Protein AF-A0AAD5FDJ0-F1 (afdb_monomer_lite)

Organism: Silurus asotus (NCBI:txid30991)

Structure (mmCIF, N/CA/C/O backbone):
data_AF-A0AAD5FDJ0-F1
#
_entry.id   AF-A0AAD5FDJ0-F1
#
loop_
_atom_site.group_PDB
_atom_site.id
_atom_site.type_symbol
_atom_site.label_atom_id
_atom_site.label_alt_id
_atom_site.label_comp_id
_atom_site.label_asym_id
_atom_site.label_entity_id
_atom_site.label_seq_id
_atom_site.pdbx_PDB_ins_code
_atom_site.Cartn_x
_atom_site.Cartn_y
_atom_site.Cartn_z
_atom_site.occupancy
_atom_site.B_iso_or_equiv
_atom_site.auth_seq_id
_atom_site.auth_comp_id
_atom_site.auth_asym_id
_atom_site.auth_atom_id
_atom_site.pdbx_PDB_model_num
ATOM 1 N N . MET A 1 1 ? 7.115 -6.009 -1.756 1.00 89.88 1 MET A N 1
ATOM 2 C CA . MET A 1 1 ? 7.100 -5.006 -0.665 1.00 89.88 1 MET A CA 1
ATOM 3 C C . MET A 1 1 ? 5.975 -5.352 0.289 1.00 89.88 1 MET A C 1
ATOM 5 O O . MET A 1 1 ? 4.964 -5.872 -0.187 1.00 89.88 1 MET A O 1
ATOM 9 N N . LYS A 1 2 ? 6.146 -5.102 1.590 1.00 92.88 2 LYS A N 1
ATOM 10 C CA . LYS A 1 2 ? 5.147 -5.423 2.614 1.00 92.88 2 LYS A CA 1
ATOM 11 C C . LYS A 1 2 ? 4.700 -4.154 3.342 1.00 92.88 2 LYS A C 1
ATOM 13 O O . LYS A 1 2 ? 5.492 -3.266 3.633 1.00 92.88 2 LYS A O 1
ATOM 18 N N . CYS A 1 3 ? 3.407 -4.075 3.622 1.00 93.94 3 CYS A N 1
ATOM 19 C CA . CYS A 1 3 ? 2.821 -3.048 4.465 1.00 93.94 3 CYS A CA 1
ATOM 20 C C . CYS A 1 3 ? 1.988 -3.721 5.549 1.00 93.94 3 CYS A C 1
ATOM 22 O O . CYS A 1 3 ? 1.105 -4.509 5.231 1.00 93.94 3 CYS A O 1
ATOM 24 N N . THR A 1 4 ? 2.281 -3.424 6.806 1.00 94.50 4 THR A N 1
ATOM 25 C CA . THR A 1 4 ? 1.608 -3.983 7.978 1.00 94.50 4 THR A CA 1
ATOM 26 C C . THR A 1 4 ? 0.690 -2.931 8.568 1.00 94.50 4 THR A C 1
ATOM 28 O O . THR A 1 4 ? 1.151 -1.845 8.915 1.00 94.50 4 THR A O 1
ATOM 31 N N . ALA A 1 5 ? -0.589 -3.250 8.710 1.00 94.25 5 ALA A N 1
ATOM 32 C CA . ALA A 1 5 ? -1.560 -2.427 9.407 1.00 94.25 5 ALA A CA 1
ATOM 33 C C . ALA A 1 5 ? -2.041 -3.151 10.661 1.00 94.25 5 ALA A C 1
ATOM 35 O O . ALA A 1 5 ? -2.556 -4.258 10.559 1.00 94.25 5 ALA A O 1
ATOM 36 N N . GLU A 1 6 ? -1.922 -2.521 11.820 1.00 93.38 6 GLU A N 1
ATOM 37 C CA . GLU A 1 6 ? -2.511 -3.004 13.069 1.00 93.38 6 GLU A CA 1
ATOM 38 C C . GLU A 1 6 ? -3.694 -2.115 13.426 1.00 93.38 6 GLU A C 1
ATOM 40 O O . GLU A 1 6 ? -3.589 -0.892 13.356 1.00 93.38 6 GLU A O 1
ATOM 45 N N . TYR A 1 7 ? -4.834 -2.699 13.774 1.00 91.50 7 TYR A N 1
ATOM 46 C CA . TYR A 1 7 ? -6.032 -1.936 14.097 1.00 91.50 7 TYR A CA 1
ATOM 47 C C . TYR A 1 7 ? -6.896 -2.621 15.143 1.00 91.50 7 TYR A C 1
ATOM 49 O O . TYR A 1 7 ? -6.922 -3.846 15.245 1.00 91.50 7 TYR A O 1
ATOM 57 N N . GLU A 1 8 ? -7.653 -1.830 15.894 1.00 91.62 8 GLU A N 1
ATOM 58 C CA . GLU A 1 8 ? -8.635 -2.364 16.829 1.00 91.62 8 GLU A CA 1
ATOM 59 C C . GLU A 1 8 ? -9.963 -2.629 16.109 1.00 91.62 8 GLU A C 1
ATOM 61 O O .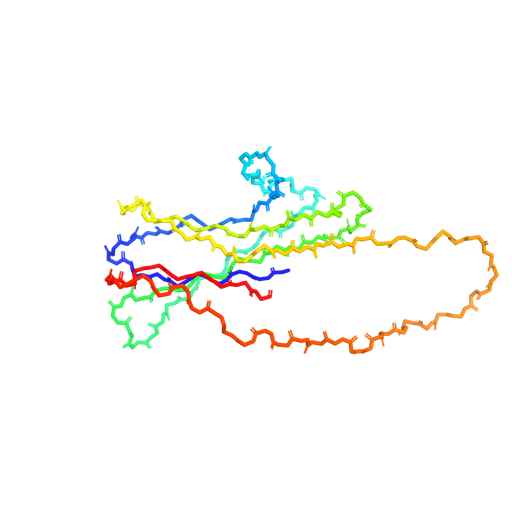 GLU A 1 8 ? -10.586 -1.720 15.547 1.00 91.62 8 GLU A O 1
ATOM 66 N N . GLU A 1 9 ? -10.430 -3.880 16.134 1.00 90.12 9 GLU A N 1
ATOM 67 C CA . GLU A 1 9 ? -11.658 -4.293 15.448 1.00 90.12 9 GLU A CA 1
ATOM 68 C C . GLU A 1 9 ? -12.887 -3.523 15.950 1.00 90.12 9 GLU A C 1
ATOM 70 O O . GLU A 1 9 ? -13.760 -3.178 15.159 1.00 90.12 9 GLU A O 1
ATOM 75 N N . GLN A 1 10 ? -12.952 -3.185 17.239 1.00 88.88 10 GLN A N 1
ATOM 76 C CA . GLN A 1 10 ? -14.093 -2.454 17.798 1.00 88.88 10 GLN A CA 1
ATOM 77 C C . GLN A 1 10 ? -14.225 -1.043 17.205 1.00 88.88 10 GLN A C 1
ATOM 79 O O . GLN A 1 10 ? -15.329 -0.601 16.882 1.00 88.88 10 GLN A O 1
ATOM 84 N N . HIS A 1 11 ? -13.097 -0.356 17.008 1.00 86.88 11 HIS A N 1
ATOM 85 C CA . HIS A 1 11 ? -13.068 1.019 16.512 1.00 86.88 11 HIS A CA 1
ATOM 86 C C . HIS A 1 11 ? -13.136 1.109 14.991 1.00 86.88 11 HIS A C 1
ATOM 88 O O . HIS A 1 11 ? -13.744 2.036 14.453 1.00 86.88 11 HIS A O 1
ATOM 94 N N . CYS A 1 12 ? -12.523 0.160 14.285 1.00 89.94 12 CYS A N 1
ATOM 95 C CA . CYS A 1 12 ? -12.433 0.210 12.830 1.00 89.94 12 CYS A CA 1
ATOM 96 C C . CYS A 1 12 ? -13.431 -0.713 12.122 1.00 89.94 12 CYS A C 1
ATOM 98 O O . CYS A 1 12 ? -13.813 -0.412 10.990 1.00 89.94 12 CYS A O 1
ATOM 100 N N . GLY A 1 13 ? -13.888 -1.786 12.776 1.00 90.75 13 GLY A N 1
ATOM 101 C CA . GLY A 1 13 ? -14.641 -2.891 12.178 1.00 90.75 13 GLY A CA 1
ATOM 102 C C . GLY A 1 13 ? -13.739 -3.724 11.274 1.00 90.75 13 GLY A C 1
ATOM 103 O O . GLY A 1 13 ? -13.284 -4.810 11.622 1.00 90.75 13 GLY A O 1
ATOM 104 N N . ASN A 1 14 ? -13.420 -3.157 10.118 1.00 92.38 14 ASN A N 1
ATOM 105 C CA . ASN A 1 14 ? -12.390 -3.632 9.208 1.00 92.38 14 ASN A CA 1
ATOM 106 C C . ASN A 1 14 ? -11.669 -2.417 8.606 1.00 92.38 14 ASN A C 1
ATOM 108 O O . ASN A 1 14 ? -12.108 -1.271 8.755 1.00 92.38 14 ASN A O 1
ATOM 112 N N . ILE A 1 15 ? -10.568 -2.656 7.912 1.00 94.50 15 ILE A N 1
ATOM 113 C CA . ILE A 1 15 ? -9.810 -1.618 7.226 1.00 94.50 15 ILE A CA 1
ATOM 114 C C . ILE A 1 15 ? -9.778 -1.874 5.719 1.00 94.50 15 ILE A C 1
ATOM 116 O O . ILE A 1 15 ? -9.904 -3.002 5.249 1.00 94.50 15 ILE A O 1
ATOM 120 N N . SER A 1 16 ? -9.621 -0.801 4.951 1.00 93.75 16 SER A N 1
ATOM 121 C CA . SER A 1 16 ? -9.205 -0.856 3.551 1.00 93.75 16 SER A CA 1
ATOM 122 C C . SER A 1 16 ? -7.715 -0.555 3.492 1.00 93.75 16 SER A C 1
ATOM 124 O O . SER A 1 16 ? -7.322 0.567 3.811 1.00 93.75 16 SER A O 1
ATOM 126 N N . LEU A 1 17 ? -6.906 -1.549 3.125 1.00 94.12 17 LEU A N 1
ATOM 127 C CA . LEU A 1 17 ? -5.450 -1.470 3.036 1.00 94.12 17 LEU A CA 1
ATOM 128 C C . LEU A 1 17 ? -5.018 -1.607 1.573 1.00 94.12 17 LEU A C 1
ATOM 130 O O . LEU A 1 17 ? -5.337 -2.603 0.925 1.00 94.12 17 LEU A O 1
ATOM 134 N N . PHE A 1 18 ? -4.308 -0.616 1.037 1.00 92.88 18 PHE A N 1
ATOM 135 C CA . PHE A 1 18 ? -3.918 -0.607 -0.373 1.00 92.88 18 PHE A CA 1
ATOM 136 C C . PHE A 1 18 ? -2.604 0.133 -0.626 1.00 92.88 18 PHE A C 1
ATOM 138 O O . PHE A 1 18 ? -2.188 1.007 0.137 1.00 92.88 18 PHE A O 1
ATOM 145 N N . TRP A 1 19 ? -1.970 -0.209 -1.745 1.00 94.00 19 TRP A N 1
ATOM 146 C CA . TRP A 1 19 ? -0.794 0.477 -2.266 1.00 94.00 19 TRP A CA 1
ATOM 147 C C . TRP A 1 19 ? -1.185 1.450 -3.371 1.00 94.00 19 TRP A C 1
ATOM 149 O O . TRP A 1 19 ? -2.096 1.183 -4.156 1.00 94.00 19 TRP A O 1
ATOM 159 N N . CYS A 1 20 ? -0.464 2.559 -3.465 1.00 93.12 20 CYS A N 1
ATOM 160 C CA . CYS A 1 20 ? -0.642 3.536 -4.522 1.00 93.12 20 CYS A CA 1
ATOM 161 C C . CYS A 1 20 ? 0.680 4.103 -5.031 1.00 93.12 20 CYS A C 1
ATOM 163 O O . CYS A 1 20 ? 1.676 4.149 -4.305 1.00 93.12 20 CYS A O 1
ATOM 165 N N . LEU A 1 21 ? 0.650 4.574 -6.278 1.00 92.25 21 LEU A N 1
ATOM 166 C CA . LEU A 1 21 ? 1.638 5.505 -6.809 1.00 92.25 21 LEU A CA 1
ATOM 167 C C . LEU A 1 21 ? 1.355 6.889 -6.229 1.00 92.25 21 LEU A C 1
ATOM 169 O O . LEU A 1 21 ? 0.231 7.398 -6.295 1.00 92.25 21 LEU A O 1
ATOM 173 N N . SER A 1 22 ? 2.380 7.473 -5.626 1.00 87.81 22 SER A N 1
ATOM 174 C CA . SER A 1 22 ? 2.346 8.828 -5.106 1.00 87.81 22 SER A CA 1
ATOM 175 C C . SER A 1 22 ? 3.068 9.738 -6.086 1.00 87.81 22 SER A C 1
ATOM 177 O O . SER A 1 22 ? 4.263 9.585 -6.321 1.00 87.81 22 SER A O 1
ATOM 179 N N . GLU A 1 23 ? 2.351 10.707 -6.635 1.00 81.44 23 GLU A N 1
ATOM 180 C CA . GLU A 1 23 ? 2.950 11.783 -7.422 1.00 81.44 23 GLU A CA 1
ATOM 181 C C . GLU A 1 23 ? 3.228 12.992 -6.521 1.00 81.44 23 GLU A C 1
ATOM 183 O O . GLU A 1 23 ? 2.596 13.153 -5.475 1.00 81.44 23 GLU A O 1
ATOM 188 N N . THR A 1 24 ? 4.190 13.837 -6.908 1.00 66.88 24 THR A N 1
ATOM 189 C CA . THR A 1 24 ? 4.570 15.043 -6.148 1.00 66.88 24 THR A CA 1
ATOM 190 C C . THR A 1 24 ? 3.388 16.000 -5.972 1.00 66.88 24 THR A C 1
ATOM 192 O O . THR A 1 24 ? 3.254 16.631 -4.927 1.00 66.88 24 THR A O 1
ATOM 195 N N . GLU A 1 25 ? 2.505 16.070 -6.971 1.00 60.69 25 GLU A N 1
ATOM 196 C CA . GLU A 1 25 ? 1.295 16.889 -6.963 1.00 60.69 25 GLU A CA 1
ATOM 197 C C . GLU A 1 25 ? 0.132 16.082 -7.550 1.00 60.69 25 GLU A C 1
ATOM 199 O O . GLU A 1 25 ? -0.147 16.134 -8.743 1.00 60.69 25 GLU A O 1
ATOM 204 N N . GLY A 1 26 ? -0.546 15.286 -6.722 1.00 69.56 26 GLY A N 1
ATOM 205 C CA . GLY A 1 26 ? -1.702 14.525 -7.185 1.00 69.56 26 GLY A CA 1
ATOM 206 C C . GLY A 1 26 ? -2.315 13.604 -6.130 1.00 69.56 26 GLY A C 1
ATOM 207 O O . GLY A 1 26 ? -1.680 13.284 -5.121 1.00 69.56 26 GLY A O 1
ATOM 208 N N . PRO A 1 27 ? -3.571 13.167 -6.333 1.00 79.44 27 PRO A N 1
ATOM 209 C CA . PRO A 1 27 ? -4.169 12.138 -5.498 1.00 79.44 27 PRO A CA 1
ATOM 210 C C . PRO A 1 27 ? -3.435 10.813 -5.718 1.00 79.44 27 PRO A C 1
ATOM 212 O O . PRO A 1 27 ? -3.172 10.426 -6.855 1.00 79.44 27 PRO A O 1
ATOM 215 N N . CYS A 1 28 ? -3.134 10.107 -4.626 1.00 84.75 28 CYS A N 1
ATOM 216 C CA . CYS A 1 28 ? -2.424 8.833 -4.714 1.00 84.75 28 CYS A CA 1
ATOM 217 C C . CYS A 1 28 ? -3.282 7.810 -5.474 1.00 84.75 28 CYS A C 1
ATOM 219 O O . CYS A 1 28 ? -4.436 7.565 -5.115 1.00 84.75 28 CYS A O 1
ATOM 221 N N . GLN A 1 29 ? -2.720 7.271 -6.556 1.00 90.31 29 GLN A N 1
ATOM 222 C CA . GLN A 1 29 ? -3.422 6.418 -7.510 1.00 90.31 29 GLN A CA 1
ATOM 223 C C . GLN A 1 29 ? -3.298 4.957 -7.075 1.00 90.31 29 GLN A C 1
ATOM 225 O O . GLN A 1 29 ? -2.174 4.443 -7.056 1.00 90.31 29 GLN A O 1
ATOM 230 N N . PRO A 1 30 ? -4.400 4.278 -6.702 1.00 92.19 30 PRO A N 1
ATOM 231 C CA . PRO A 1 30 ? -4.346 2.881 -6.297 1.00 92.19 30 PRO A CA 1
ATOM 232 C C . PRO A 1 30 ? -3.725 2.020 -7.391 1.00 92.19 30 PRO A C 1
ATOM 234 O O . PRO A 1 30 ? -4.072 2.138 -8.566 1.00 92.19 30 PRO A O 1
ATOM 237 N N . LEU A 1 31 ? -2.829 1.126 -6.997 1.00 92.00 31 LEU A N 1
ATOM 238 C CA . LEU A 1 31 ? -2.276 0.145 -7.913 1.00 92.00 31 LEU A CA 1
ATOM 239 C C . LEU A 1 31 ? -3.317 -0.953 -8.125 1.00 92.00 31 LEU A C 1
ATOM 241 O O . LEU A 1 31 ? -3.659 -1.675 -7.195 1.00 92.00 31 LEU A O 1
ATOM 245 N N . ASN A 1 32 ? -3.857 -1.041 -9.336 1.00 89.88 32 ASN A N 1
ATOM 246 C CA . ASN A 1 32 ? -4.990 -1.913 -9.648 1.00 89.88 32 ASN A CA 1
ATOM 247 C C . ASN A 1 32 ? -4.829 -2.691 -10.962 1.00 89.88 32 ASN A C 1
ATOM 249 O O . ASN A 1 32 ? -5.766 -3.367 -11.371 1.00 89.88 32 ASN A O 1
ATOM 253 N N . ASP A 1 33 ? -3.667 -2.598 -11.611 1.00 91.44 33 ASP A N 1
ATOM 254 C CA . ASP A 1 33 ? -3.359 -3.330 -12.839 1.00 91.44 33 ASP A CA 1
ATOM 255 C C . ASP A 1 33 ? -2.926 -4.773 -12.497 1.00 91.44 33 ASP A C 1
ATOM 257 O O . ASP A 1 33 ? -1.819 -4.963 -11.977 1.00 91.44 33 ASP A O 1
ATOM 261 N N . PRO A 1 34 ? -3.771 -5.791 -12.759 1.00 90.81 34 PRO A N 1
ATOM 262 C CA . PRO A 1 34 ? -3.479 -7.177 -12.400 1.00 90.81 34 PRO A CA 1
ATOM 263 C C . PRO A 1 34 ? -2.407 -7.818 -13.294 1.00 90.81 34 PRO A C 1
ATOM 265 O O . PRO A 1 34 ? -1.798 -8.806 -12.889 1.00 90.81 34 PRO A O 1
ATOM 268 N N . ASP A 1 35 ? -2.147 -7.265 -14.483 1.00 91.06 35 ASP A N 1
ATOM 269 C CA . ASP A 1 35 ? -1.105 -7.763 -15.387 1.00 91.06 35 ASP A CA 1
ATOM 270 C C . ASP A 1 35 ? 0.287 -7.273 -14.957 1.00 91.06 35 ASP A C 1
ATOM 272 O O . ASP A 1 35 ? 1.315 -7.854 -15.326 1.00 91.06 35 ASP A O 1
ATOM 276 N N . ARG A 1 36 ? 0.335 -6.194 -14.163 1.00 90.06 36 ARG A N 1
ATOM 277 C CA . ARG A 1 36 ? 1.574 -5.608 -13.633 1.00 90.06 36 ARG A CA 1
ATOM 278 C C . ARG A 1 36 ? 1.847 -5.955 -12.180 1.00 90.06 36 ARG A C 1
ATOM 280 O O . ARG A 1 36 ? 3.015 -6.087 -11.813 1.00 90.06 36 ARG A O 1
ATOM 287 N N . TYR A 1 37 ? 0.810 -6.085 -11.360 1.00 91.31 37 TYR A N 1
ATOM 288 C CA . TYR A 1 37 ? 0.947 -6.208 -9.914 1.00 91.31 37 TYR A CA 1
ATOM 289 C C . TYR A 1 37 ? 0.150 -7.391 -9.377 1.00 91.31 37 TYR A C 1
ATOM 291 O O . TYR A 1 37 ? -1.006 -7.604 -9.729 1.00 91.31 37 TYR A O 1
ATOM 299 N N . SER A 1 38 ? 0.755 -8.121 -8.445 1.00 93.06 38 SER A N 1
ATOM 300 C CA . SER A 1 38 ? 0.058 -9.127 -7.649 1.00 93.06 38 SER A CA 1
ATOM 301 C C . SER A 1 38 ? -0.119 -8.611 -6.229 1.00 93.06 38 SER A C 1
ATOM 303 O O . SER A 1 38 ? 0.871 -8.335 -5.543 1.00 93.06 38 SER A O 1
ATOM 305 N N . PHE A 1 39 ? -1.372 -8.540 -5.783 1.00 93.19 39 PHE A N 1
ATOM 306 C CA . PHE A 1 39 ? -1.744 -8.162 -4.422 1.00 93.19 39 PHE A CA 1
ATOM 307 C C . PHE A 1 39 ? -2.102 -9.384 -3.602 1.00 93.19 39 PHE A C 1
ATOM 309 O O . PHE A 1 39 ? -2.821 -10.271 -4.061 1.00 93.19 39 PHE A O 1
ATOM 316 N N . ARG A 1 40 ? -1.635 -9.402 -2.361 1.00 94.38 40 ARG A N 1
ATOM 317 C CA . ARG A 1 40 ? -2.050 -10.382 -1.368 1.00 94.38 40 ARG A CA 1
ATOM 318 C C . ARG A 1 40 ? -2.186 -9.684 -0.029 1.00 94.38 40 ARG A C 1
ATOM 320 O O . ARG A 1 40 ? -1.298 -8.929 0.349 1.00 94.38 40 ARG A O 1
ATOM 327 N N . ILE A 1 41 ? -3.281 -9.944 0.668 1.00 95.06 41 ILE A N 1
ATOM 328 C CA . ILE A 1 41 ? -3.494 -9.469 2.032 1.00 95.06 41 ILE A CA 1
ATOM 329 C C . ILE A 1 41 ? -3.633 -10.701 2.911 1.00 95.06 41 ILE A C 1
ATOM 331 O O . ILE A 1 41 ? -4.493 -11.541 2.655 1.00 95.06 41 ILE A O 1
ATOM 335 N N . ASP A 1 42 ? -2.777 -10.797 3.919 1.00 95.19 42 ASP A N 1
ATOM 336 C CA . ASP A 1 42 ? -2.892 -11.798 4.970 1.00 95.19 42 ASP A CA 1
ATOM 337 C C . ASP A 1 42 ? -3.397 -11.111 6.240 1.00 95.19 42 ASP A C 1
ATOM 339 O O . ASP A 1 42 ? -2.946 -10.018 6.571 1.00 95.19 42 ASP A O 1
ATOM 343 N N . GLU A 1 43 ? -4.325 -11.739 6.959 1.00 93.12 43 GLU A N 1
ATOM 344 C CA . GLU A 1 43 ? -4.865 -11.204 8.210 1.00 93.12 43 GLU A CA 1
ATOM 345 C C . GLU A 1 43 ? -4.559 -12.145 9.373 1.00 93.12 43 GLU A C 1
ATOM 347 O O . GLU A 1 43 ? -4.744 -13.362 9.278 1.00 93.12 43 GLU A O 1
ATOM 352 N N . THR A 1 44 ? -4.124 -11.577 10.494 1.00 92.44 44 THR A N 1
ATOM 353 C CA . THR A 1 44 ? -3.874 -12.302 11.736 1.00 92.44 44 THR A CA 1
ATOM 354 C C . THR A 1 44 ? -4.547 -11.600 12.912 1.00 92.44 44 THR A C 1
ATOM 356 O O . THR A 1 44 ? -4.616 -10.375 13.003 1.00 92.44 44 THR A O 1
ATOM 359 N N . LYS A 1 45 ? -5.086 -12.396 13.840 1.00 89.88 45 LYS A N 1
ATOM 360 C CA . LYS A 1 45 ? -5.589 -11.884 15.120 1.00 89.88 45 LYS A CA 1
ATOM 361 C C . LYS A 1 45 ? -4.440 -11.850 16.118 1.00 89.88 45 LYS A C 1
ATOM 363 O O . LYS A 1 45 ? -3.818 -12.888 16.358 1.00 89.88 45 LYS A O 1
ATOM 368 N N . ILE A 1 46 ? -4.186 -10.690 16.720 1.00 85.25 46 ILE A N 1
ATOM 369 C CA . ILE A 1 46 ? -3.147 -10.550 17.741 1.00 85.25 46 ILE A CA 1
ATOM 370 C C . ILE A 1 46 ? -3.703 -11.146 19.038 1.00 85.25 46 ILE A C 1
ATOM 372 O O . ILE A 1 46 ? -4.650 -10.643 19.641 1.00 85.25 46 ILE A O 1
ATOM 376 N N . THR A 1 47 ? -3.172 -12.304 19.431 1.00 74.75 47 THR A N 1
ATOM 377 C CA . THR A 1 47 ? -3.676 -13.036 20.599 1.00 74.75 47 THR A CA 1
ATOM 378 C C . THR A 1 47 ? -3.204 -12.352 21.878 1.00 74.75 47 THR A C 1
ATOM 380 O O . THR A 1 47 ? -2.009 -12.146 22.057 1.00 74.75 47 THR A O 1
ATOM 383 N N . GLY A 1 48 ? -4.137 -12.053 22.784 1.00 70.94 48 GLY A N 1
ATOM 384 C CA . GLY A 1 48 ? -3.841 -11.456 24.090 1.00 70.94 48 GLY A CA 1
ATOM 385 C C . GLY A 1 48 ? -4.063 -9.946 24.177 1.00 70.94 48 GLY A C 1
ATOM 386 O O . G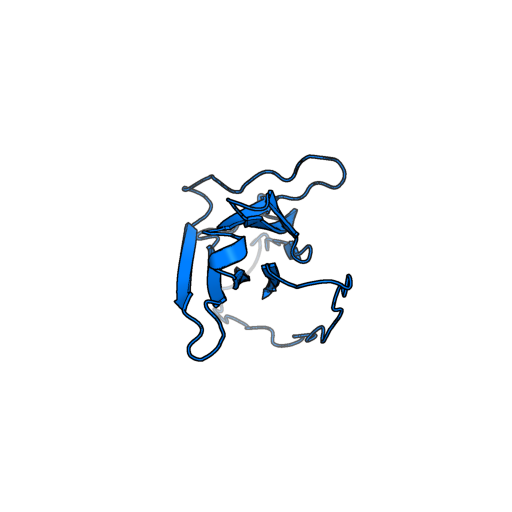LY A 1 48 ? -4.029 -9.424 25.287 1.00 70.94 48 GLY A O 1
ATOM 387 N N . ASP A 1 49 ? -4.358 -9.269 23.062 1.00 64.12 49 ASP A N 1
ATOM 388 C CA . ASP A 1 49 ? -4.523 -7.814 23.027 1.00 64.12 49 ASP A CA 1
ATOM 389 C C . ASP A 1 49 ? -5.910 -7.421 22.494 1.00 64.12 49 ASP A C 1
ATOM 391 O O . ASP A 1 49 ? -6.139 -7.398 21.288 1.00 64.12 49 ASP A O 1
ATOM 395 N N . GLY A 1 50 ? -6.867 -7.211 23.409 1.00 68.12 50 GLY A N 1
ATOM 396 C CA . GLY A 1 50 ? -8.057 -6.344 23.278 1.00 68.12 50 GLY A CA 1
ATOM 397 C C . GLY A 1 50 ? -9.046 -6.481 22.104 1.00 68.12 50 GLY A C 1
ATOM 398 O O . GLY A 1 50 ? -10.079 -5.818 22.127 1.00 68.12 50 GLY A O 1
ATOM 399 N N . GLY A 1 51 ? -8.801 -7.322 21.099 1.00 83.62 51 GLY A N 1
ATOM 400 C CA . GLY A 1 51 ? -9.489 -7.252 19.802 1.00 83.62 51 GLY A CA 1
ATOM 401 C C . GLY A 1 51 ? -8.687 -6.530 18.710 1.00 83.62 51 GLY A C 1
ATOM 402 O O . GLY A 1 51 ? -9.280 -6.061 17.737 1.00 83.62 51 GLY A O 1
ATOM 403 N N . PHE A 1 52 ? -7.360 -6.447 18.845 1.00 89.44 52 PHE A N 1
ATOM 404 C CA . PHE A 1 52 ? -6.480 -5.986 17.777 1.00 89.44 52 PHE A CA 1
ATOM 405 C C . PHE A 1 52 ? -6.302 -7.048 16.685 1.00 89.44 52 PHE A C 1
ATOM 407 O O . PHE A 1 52 ? -6.182 -8.256 16.927 1.00 89.44 52 PHE A O 1
ATOM 414 N N . ARG A 1 53 ? -6.278 -6.570 15.447 1.00 92.56 53 ARG A N 1
ATOM 415 C CA . ARG A 1 53 ? -6.029 -7.338 14.233 1.00 92.56 53 ARG A CA 1
ATOM 416 C C . ARG A 1 53 ? -4.856 -6.732 13.490 1.00 92.56 53 ARG A C 1
ATOM 418 O O . ARG A 1 53 ? -4.626 -5.529 13.557 1.00 92.56 53 ARG A O 1
ATOM 425 N N . GLN A 1 54 ? -4.156 -7.574 12.752 1.00 94.00 54 GLN A N 1
ATOM 426 C CA . GLN A 1 54 ? -3.079 -7.174 11.870 1.00 94.00 54 GLN A CA 1
ATOM 427 C C . GLN A 1 54 ? -3.403 -7.627 10.447 1.00 94.00 54 GLN A C 1
ATOM 429 O O . GLN A 1 54 ? -3.802 -8.770 10.235 1.00 94.00 54 GLN A O 1
ATOM 434 N N . GLN A 1 55 ? -3.218 -6.742 9.472 1.00 95.44 55 GLN A N 1
ATOM 435 C CA . GLN A 1 55 ? -3.246 -7.069 8.051 1.00 95.44 55 GLN A CA 1
ATOM 436 C C . GLN A 1 55 ? -1.899 -6.749 7.412 1.00 95.44 55 GLN A C 1
ATOM 438 O O . GLN A 1 55 ? -1.409 -5.626 7.495 1.00 95.44 55 GLN A O 1
ATOM 443 N N . ASP A 1 56 ? -1.331 -7.733 6.728 1.00 95.12 56 ASP A N 1
ATOM 444 C CA . ASP A 1 56 ? -0.116 -7.598 5.939 1.00 95.12 56 ASP A CA 1
ATOM 445 C C . ASP A 1 56 ? -0.491 -7.531 4.451 1.00 95.12 56 ASP A C 1
ATOM 447 O O . ASP A 1 56 ? -0.866 -8.538 3.850 1.00 95.12 56 ASP A O 1
ATOM 451 N N . ALA A 1 57 ? -0.377 -6.354 3.835 1.00 94.31 57 ALA A N 1
ATOM 452 C CA . ALA A 1 57 ? -0.547 -6.155 2.400 1.00 94.31 57 ALA A CA 1
ATOM 453 C C . ALA A 1 57 ? 0.784 -6.280 1.658 1.00 94.31 57 ALA A C 1
ATOM 455 O O . ALA A 1 57 ? 1.659 -5.409 1.716 1.00 94.31 57 ALA A O 1
ATOM 456 N N . PHE A 1 58 ? 0.894 -7.341 0.875 1.00 93.69 58 PHE A N 1
ATOM 457 C CA . PHE A 1 58 ? 1.998 -7.601 -0.026 1.00 93.69 58 PHE A CA 1
ATOM 458 C C . PHE A 1 58 ? 1.656 -7.124 -1.431 1.00 93.69 58 PHE A C 1
ATOM 460 O O . PHE A 1 58 ? 0.614 -7.473 -1.990 1.00 93.69 58 PHE A O 1
ATOM 467 N N . ILE A 1 59 ? 2.589 -6.386 -2.023 1.00 93.38 59 ILE A N 1
ATOM 468 C CA . ILE A 1 59 ? 2.608 -6.126 -3.458 1.00 93.38 59 ILE A CA 1
ATOM 469 C C . ILE A 1 59 ? 3.869 -6.722 -4.074 1.00 93.38 59 ILE A C 1
ATOM 471 O O . ILE A 1 59 ? 4.986 -6.548 -3.564 1.00 93.38 59 ILE A O 1
ATOM 475 N N . THR A 1 60 ? 3.674 -7.428 -5.183 1.00 92.50 60 THR A N 1
ATOM 476 C CA . THR A 1 60 ? 4.741 -8.014 -5.995 1.00 92.50 60 THR A CA 1
ATOM 477 C C . THR A 1 60 ? 4.633 -7.510 -7.427 1.00 92.50 60 THR A C 1
ATOM 479 O O . THR A 1 60 ? 3.529 -7.387 -7.951 1.00 92.50 60 THR A O 1
ATOM 482 N N . PHE A 1 61 ? 5.783 -7.259 -8.052 1.00 93.25 61 PHE A N 1
ATOM 483 C CA . PHE A 1 61 ? 5.928 -6.913 -9.464 1.00 93.25 61 PHE A CA 1
ATOM 484 C C . PHE A 1 61 ? 6.462 -8.164 -10.174 1.00 93.25 61 PHE A C 1
ATOM 486 O O . PHE A 1 61 ? 7.662 -8.425 -10.080 1.00 93.25 61 PHE A O 1
ATOM 493 N N . PRO A 1 62 ? 5.619 -8.985 -10.829 1.00 90.31 62 PRO A N 1
ATOM 494 C CA . PRO A 1 62 ? 6.086 -10.222 -11.455 1.00 90.31 62 PRO A CA 1
ATOM 495 C C . PRO A 1 62 ? 7.125 -9.965 -12.554 1.00 90.31 62 PRO A C 1
ATOM 497 O O . PRO A 1 62 ? 8.038 -10.763 -12.741 1.00 90.31 62 PRO A O 1
ATOM 500 N N . HIS A 1 63 ? 7.008 -8.826 -13.245 1.00 89.25 63 HIS A N 1
ATOM 501 C CA . HIS A 1 63 ? 7.928 -8.390 -14.291 1.00 89.25 63 HIS A CA 1
ATOM 502 C C . HIS A 1 63 ? 8.222 -6.894 -14.139 1.00 89.25 63 HIS A C 1
ATOM 504 O O . HIS A 1 63 ? 7.459 -6.067 -14.639 1.00 89.25 63 HIS A O 1
ATOM 510 N N . LEU A 1 64 ? 9.323 -6.554 -13.460 1.00 88.69 64 LEU A N 1
ATOM 511 C CA . LEU A 1 64 ? 9.774 -5.167 -13.329 1.00 88.69 64 LEU A CA 1
ATOM 512 C C . LEU A 1 64 ? 10.158 -4.576 -14.691 1.00 88.69 64 LEU A C 1
ATOM 514 O O . LEU A 1 64 ? 10.852 -5.201 -15.495 1.00 88.69 64 LEU A O 1
ATOM 518 N N . ARG A 1 65 ? 9.728 -3.342 -14.928 1.00 90.38 65 ARG A N 1
ATOM 519 C CA . ARG A 1 65 ? 9.984 -2.542 -16.126 1.00 90.38 65 ARG A CA 1
ATOM 520 C C . ARG A 1 65 ? 10.580 -1.202 -15.712 1.00 90.38 65 ARG A C 1
ATOM 522 O O . ARG A 1 65 ? 10.347 -0.717 -14.611 1.00 90.38 65 ARG A O 1
ATOM 529 N N . LEU A 1 66 ? 11.303 -0.549 -16.622 1.00 90.25 66 LEU A N 1
ATOM 530 C CA . LEU A 1 66 ? 11.881 0.778 -16.357 1.00 90.25 66 LEU A CA 1
ATOM 531 C C . LEU A 1 66 ? 10.823 1.804 -15.907 1.00 90.25 66 LEU A C 1
ATOM 533 O O . LEU A 1 66 ? 11.100 2.650 -15.058 1.00 90.25 66 LEU A O 1
ATOM 537 N N . ASN A 1 67 ? 9.596 1.685 -16.424 1.00 89.69 67 ASN A N 1
ATOM 538 C CA . ASN A 1 67 ? 8.456 2.530 -16.066 1.00 89.69 67 ASN A CA 1
ATOM 539 C C . ASN A 1 67 ? 7.765 2.160 -14.736 1.00 89.69 67 ASN A C 1
ATOM 541 O O . ASN A 1 67 ? 6.736 2.751 -14.418 1.00 89.69 67 ASN A O 1
ATOM 545 N N . ASP A 1 68 ? 8.284 1.190 -13.977 1.00 90.19 68 ASP A N 1
ATOM 546 C CA . ASP A 1 68 ? 7.909 0.980 -12.572 1.00 90.19 68 ASP A CA 1
ATOM 547 C C . ASP A 1 68 ? 8.699 1.901 -11.629 1.00 90.19 68 ASP A C 1
ATOM 549 O O . ASP A 1 68 ? 8.407 1.946 -10.434 1.00 90.19 68 ASP A O 1
ATOM 553 N N . THR A 1 69 ? 9.683 2.651 -12.138 1.00 91.94 69 THR A N 1
ATOM 554 C CA . THR A 1 69 ? 10.382 3.675 -11.354 1.00 91.94 69 THR A CA 1
ATOM 555 C C . THR A 1 69 ? 9.396 4.737 -10.875 1.00 91.94 69 THR A C 1
ATOM 557 O O . THR A 1 69 ? 8.684 5.332 -11.683 1.00 91.94 69 THR A O 1
ATOM 560 N N . GLY A 1 70 ? 9.368 4.999 -9.571 1.00 91.81 70 GLY A N 1
ATOM 561 C CA . GLY A 1 70 ? 8.454 5.971 -8.986 1.00 91.81 70 GLY A CA 1
ATOM 562 C C . GLY A 1 70 ? 8.370 5.890 -7.468 1.00 91.81 70 GLY A C 1
ATOM 563 O O . GLY A 1 70 ? 9.029 5.070 -6.825 1.00 91.81 70 GLY A O 1
ATOM 564 N N . PHE A 1 71 ? 7.525 6.750 -6.899 1.00 92.06 71 PHE A N 1
ATOM 565 C CA . PHE A 1 71 ? 7.257 6.772 -5.469 1.00 92.06 71 PHE A CA 1
ATOM 566 C C . PHE A 1 71 ? 5.981 6.001 -5.140 1.00 92.06 71 PHE A C 1
ATOM 568 O O . PHE A 1 71 ? 4.924 6.217 -5.731 1.00 92.06 71 PHE A O 1
ATOM 575 N N . TYR A 1 72 ? 6.078 5.124 -4.155 1.00 92.00 72 TYR A N 1
ATOM 576 C CA . TYR A 1 72 ? 5.034 4.203 -3.743 1.00 92.00 72 TYR A CA 1
ATOM 577 C C . TYR A 1 72 ? 4.677 4.448 -2.289 1.00 92.00 72 TYR A C 1
ATOM 579 O O . TYR A 1 72 ? 5.547 4.707 -1.458 1.00 92.00 72 TYR A O 1
ATOM 587 N N . GLN A 1 73 ? 3.395 4.349 -1.965 1.00 92.00 73 GLN A N 1
ATOM 588 C CA . GLN A 1 73 ? 2.917 4.562 -0.610 1.00 92.00 73 GLN A CA 1
ATOM 589 C C . GLN A 1 73 ? 1.800 3.582 -0.276 1.00 92.00 73 GLN A C 1
ATOM 591 O O . GLN A 1 73 ? 0.955 3.270 -1.111 1.00 92.00 73 GLN A O 1
ATOM 596 N N . CYS A 1 74 ? 1.797 3.103 0.961 1.00 92.62 74 CYS A N 1
ATOM 597 C CA . CYS A 1 74 ? 0.711 2.297 1.495 1.00 92.62 74 CYS A CA 1
ATOM 598 C C . CYS A 1 74 ? -0.252 3.182 2.288 1.00 92.62 74 CYS A C 1
ATOM 600 O O . CYS A 1 74 ? 0.183 4.087 3.006 1.00 92.62 74 CYS A O 1
ATOM 602 N N . LYS A 1 75 ? -1.555 2.926 2.181 1.00 92.69 75 LYS A N 1
ATOM 603 C CA . LYS A 1 75 ? -2.588 3.631 2.942 1.00 92.69 75 LYS A CA 1
ATOM 604 C C . LYS A 1 75 ? -3.582 2.651 3.536 1.00 92.69 75 LYS A C 1
ATOM 606 O O . LYS A 1 75 ? -3.923 1.648 2.914 1.00 92.69 75 LYS A O 1
ATOM 611 N N . ALA A 1 76 ? -4.064 2.993 4.723 1.00 93.94 76 ALA A N 1
ATOM 612 C CA . ALA A 1 76 ? -5.102 2.266 5.428 1.00 93.94 76 ALA A CA 1
ATOM 613 C C . ALA A 1 76 ? -6.235 3.218 5.820 1.00 93.94 76 ALA A C 1
ATOM 615 O O . ALA A 1 76 ? -5.983 4.364 6.199 1.00 93.94 76 ALA A O 1
ATOM 616 N N . SER A 1 77 ? -7.478 2.752 5.753 1.00 93.06 77 SER A N 1
ATOM 617 C CA . SER A 1 77 ? -8.640 3.502 6.235 1.00 93.06 77 SER A CA 1
ATOM 618 C C . SER A 1 77 ? -9.602 2.600 6.994 1.00 93.06 77 SER A C 1
ATOM 620 O O . SER A 1 77 ? -9.988 1.546 6.492 1.00 93.06 77 SER A O 1
ATOM 622 N N . CYS A 1 78 ? -10.000 3.025 8.190 1.00 92.75 78 CYS A N 1
ATOM 623 C CA . CYS A 1 78 ? -11.005 2.352 9.001 1.00 92.75 78 CYS A CA 1
ATOM 624 C C . CYS A 1 78 ? -12.407 2.564 8.432 1.00 92.75 78 CYS A C 1
ATOM 626 O O . CYS A 1 78 ? -12.801 3.693 8.135 1.00 92.75 78 CYS A O 1
ATOM 628 N N . GLN A 1 79 ? -13.189 1.488 8.339 1.00 91.81 79 GLN A N 1
ATOM 629 C CA . GLN A 1 79 ? -14.543 1.550 7.787 1.00 91.81 79 GLN A CA 1
ATOM 630 C C . GLN A 1 79 ? -15.507 2.334 8.688 1.00 91.81 79 GLN A C 1
ATOM 632 O O . GLN A 1 79 ? -16.310 3.117 8.184 1.00 91.81 79 GLN A O 1
ATOM 637 N N . HIS A 1 80 ? -15.420 2.157 10.010 1.00 90.38 80 HIS A N 1
ATOM 638 C CA . HIS A 1 80 ? -16.329 2.808 10.961 1.00 90.38 80 HIS A CA 1
ATOM 639 C C . HIS A 1 80 ? -15.940 4.258 11.279 1.00 90.38 80 HIS A C 1
ATOM 641 O O . HIS A 1 80 ? -16.736 5.177 11.089 1.00 90.38 80 HIS A O 1
ATOM 647 N N . SER A 1 81 ? -14.715 4.476 11.763 1.00 85.19 81 SER A N 1
ATOM 648 C CA . SER A 1 81 ? -14.262 5.784 12.256 1.00 85.19 81 SER A CA 1
ATOM 649 C C . SER A 1 81 ? -13.795 6.737 11.154 1.00 85.19 81 SER A C 1
ATOM 651 O O . SER A 1 81 ? -13.565 7.914 11.425 1.00 85.19 81 SER A O 1
ATOM 653 N N . LYS A 1 82 ? -13.617 6.241 9.919 1.00 84.69 82 LYS A N 1
ATOM 654 C CA . LYS A 1 82 ? -12.952 6.945 8.806 1.00 84.69 82 LYS A CA 1
ATOM 655 C C . LYS A 1 82 ? -11.527 7.412 9.121 1.00 84.69 82 LYS A C 1
ATOM 657 O O . LYS A 1 82 ? -10.958 8.169 8.337 1.00 84.69 82 LYS A O 1
ATOM 662 N N . ALA A 1 83 ? -10.939 6.963 10.232 1.00 87.75 83 ALA A N 1
ATOM 663 C CA . ALA A 1 83 ? -9.540 7.213 10.533 1.00 87.75 83 ALA A CA 1
ATOM 664 C C . ALA A 1 83 ? -8.675 6.655 9.398 1.00 87.75 83 ALA A C 1
ATOM 666 O O . ALA A 1 83 ? -8.954 5.582 8.858 1.00 87.75 83 ALA A O 1
ATOM 667 N N . THR A 1 84 ? -7.639 7.393 9.020 1.00 90.56 84 THR A N 1
ATOM 668 C CA . THR A 1 84 ? -6.718 6.998 7.954 1.00 90.56 84 THR A CA 1
ATOM 669 C C . THR A 1 84 ? -5.299 6.981 8.480 1.00 90.56 84 THR A C 1
ATOM 671 O O . THR A 1 84 ? -4.902 7.902 9.190 1.00 90.56 84 THR A O 1
ATOM 674 N N . ALA A 1 85 ? -4.521 5.993 8.059 1.00 89.94 85 ALA A N 1
ATOM 675 C CA . ALA A 1 85 ? -3.084 5.950 8.270 1.00 89.94 85 ALA A CA 1
ATOM 676 C C . ALA A 1 85 ? -2.369 5.913 6.918 1.00 89.94 85 ALA A C 1
ATOM 678 O O . ALA A 1 85 ? -2.854 5.325 5.947 1.00 89.94 85 ALA A O 1
ATOM 679 N N . VAL A 1 86 ? -1.213 6.566 6.854 1.00 89.94 86 VAL A N 1
ATOM 680 C CA . VAL A 1 86 ? -0.399 6.674 5.643 1.00 89.94 86 VAL A CA 1
ATOM 681 C C . VAL A 1 86 ? 1.010 6.215 5.980 1.00 89.94 86 VAL A C 1
ATOM 683 O O . VAL A 1 86 ? 1.622 6.720 6.917 1.00 89.94 86 VAL A O 1
ATOM 686 N N . GLY A 1 87 ? 1.500 5.232 5.232 1.00 87.56 87 GLY A N 1
ATOM 687 C CA . GLY A 1 87 ? 2.827 4.669 5.408 1.00 87.56 87 GLY A CA 1
ATOM 688 C C . GLY A 1 87 ? 3.909 5.570 4.821 1.00 87.56 87 GLY A C 1
ATOM 689 O O . GLY A 1 87 ? 3.638 6.552 4.119 1.00 87.56 87 GLY A O 1
ATOM 690 N N . HIS A 1 88 ? 5.162 5.207 5.078 1.00 86.81 88 HIS A N 1
ATOM 691 C CA . HIS A 1 88 ? 6.301 5.902 4.491 1.00 86.81 88 HIS A CA 1
ATOM 692 C C . HIS A 1 88 ? 6.289 5.821 2.960 1.00 86.81 88 HIS A C 1
ATOM 694 O O . HIS A 1 88 ? 5.816 4.849 2.365 1.00 86.81 88 HIS A O 1
ATOM 700 N N . LEU A 1 89 ? 6.819 6.872 2.336 1.00 88.56 89 LEU A N 1
ATOM 701 C CA . LEU A 1 89 ? 7.034 6.932 0.899 1.00 88.56 89 LEU A CA 1
ATOM 702 C C . LEU A 1 89 ? 8.263 6.086 0.536 1.00 88.56 89 LEU A C 1
ATOM 704 O O . LEU A 1 89 ? 9.349 6.319 1.067 1.00 88.56 89 LEU A O 1
ATOM 708 N N . ILE A 1 90 ? 8.102 5.131 -0.374 1.00 90.19 90 ILE A N 1
ATOM 709 C CA . ILE A 1 90 ? 9.180 4.292 -0.904 1.00 90.19 90 ILE A CA 1
ATOM 710 C C . ILE A 1 90 ? 9.534 4.788 -2.301 1.00 90.19 90 ILE A C 1
ATOM 712 O O . ILE A 1 90 ? 8.654 4.892 -3.147 1.00 90.19 90 ILE A O 1
ATOM 716 N N . ASN A 1 91 ? 10.811 5.046 -2.573 1.00 92.31 91 ASN A N 1
ATOM 717 C CA . ASN A 1 91 ? 11.282 5.296 -3.934 1.00 92.31 91 ASN A CA 1
ATOM 718 C C . ASN A 1 91 ? 11.794 3.990 -4.554 1.00 92.31 91 ASN A C 1
ATOM 720 O O . ASN A 1 91 ? 12.755 3.411 -4.046 1.00 92.31 91 ASN A O 1
ATOM 724 N N . ILE A 1 92 ? 11.168 3.533 -5.636 1.00 90.69 92 ILE A N 1
ATOM 725 C CA . ILE A 1 92 ? 11.658 2.409 -6.435 1.00 90.69 92 ILE A CA 1
ATOM 726 C C . ILE A 1 92 ? 12.358 2.978 -7.660 1.00 90.69 92 ILE A C 1
ATOM 728 O O . ILE A 1 92 ? 11.751 3.717 -8.430 1.00 90.69 92 ILE A O 1
ATOM 732 N N . THR A 1 93 ? 13.605 2.568 -7.876 1.00 93.19 93 THR A N 1
ATOM 733 C CA . THR A 1 93 ? 14.371 2.890 -9.083 1.00 93.19 93 THR A CA 1
ATOM 734 C C . THR A 1 93 ? 14.677 1.600 -9.826 1.00 93.19 93 THR A C 1
ATOM 736 O O . THR A 1 93 ? 15.389 0.743 -9.306 1.00 93.19 93 THR A O 1
ATOM 739 N N . VAL A 1 94 ? 14.159 1.462 -11.046 1.00 91.31 94 VAL A N 1
ATOM 740 C CA . VAL A 1 94 ? 14.448 0.323 -11.923 1.00 91.31 94 VAL A CA 1
ATOM 741 C C . VAL A 1 94 ? 15.457 0.761 -12.974 1.00 91.31 94 VAL A C 1
ATOM 743 O O . VAL A 1 94 ? 15.189 1.654 -13.775 1.00 91.31 94 VAL A O 1
ATOM 746 N N . THR A 1 95 ? 16.624 0.125 -12.982 1.00 91.69 95 THR A N 1
ATOM 747 C CA . THR A 1 95 ? 17.677 0.366 -13.971 1.00 91.69 95 THR A CA 1
ATOM 748 C C . THR A 1 95 ? 17.784 -0.819 -14.926 1.00 91.69 95 THR A C 1
ATOM 750 O O . THR A 1 95 ? 17.589 -1.972 -14.546 1.00 91.69 95 THR A O 1
ATOM 753 N N . GLY A 1 96 ? 18.061 -0.531 -16.196 1.00 82.44 96 GLY A N 1
ATOM 754 C CA . GLY A 1 96 ? 18.304 -1.533 -17.228 1.00 82.44 96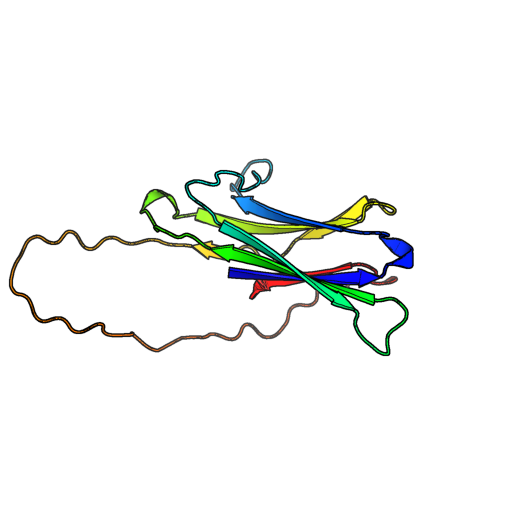 GLY A CA 1
ATOM 755 C C . GLY A 1 96 ? 19.768 -1.488 -17.628 1.00 82.44 96 GLY A C 1
ATOM 756 O O . GLY A 1 96 ? 20.334 -0.404 -17.767 1.00 82.44 96 GLY A O 1
ATOM 757 N N . HIS A 1 97 ? 20.387 -2.650 -17.812 1.00 69.75 97 HIS A N 1
ATOM 758 C CA . HIS A 1 97 ? 21.691 -2.721 -18.454 1.00 69.75 97 HIS A CA 1
ATOM 759 C C . HIS A 1 97 ? 21.472 -3.009 -19.937 1.00 69.75 97 HIS A C 1
ATOM 761 O O . HIS A 1 97 ? 20.982 -4.083 -20.289 1.00 69.75 97 HIS A O 1
ATOM 767 N N . ASP A 1 98 ? 21.781 -2.037 -20.794 1.00 53.41 98 ASP A N 1
ATOM 768 C CA . ASP A 1 98 ? 21.681 -2.207 -22.241 1.00 53.41 98 ASP A CA 1
ATOM 769 C C . ASP A 1 98 ? 22.807 -3.151 -22.681 1.00 53.41 98 ASP A C 1
ATOM 771 O O . ASP A 1 98 ? 23.988 -2.800 -22.715 1.00 53.41 98 ASP A O 1
ATOM 775 N N . GLY A 1 99 ? 22.450 -4.415 -22.897 1.00 52.78 99 GLY A N 1
ATOM 776 C CA . GLY A 1 99 ? 23.378 -5.493 -23.206 1.00 52.78 99 GLY A CA 1
ATOM 777 C C . GLY A 1 99 ? 23.911 -5.411 -24.633 1.00 52.78 99 GLY A C 1
ATOM 778 O O . GLY A 1 99 ? 23.620 -6.281 -25.447 1.00 52.78 99 GLY A O 1
ATOM 779 N N . THR A 1 100 ? 24.746 -4.418 -24.928 1.00 48.41 100 THR A N 1
ATOM 780 C CA . THR A 1 100 ? 25.631 -4.428 -26.100 1.00 48.41 100 THR A CA 1
ATOM 781 C C . THR A 1 100 ? 27.087 -4.251 -25.679 1.00 48.41 100 THR A C 1
ATOM 783 O O . THR A 1 100 ? 27.692 -3.204 -25.873 1.00 48.41 100 THR A O 1
ATOM 786 N N . SER A 1 101 ? 27.679 -5.292 -25.093 1.00 47.59 101 SER A N 1
ATOM 787 C CA . SER A 1 101 ? 28.756 -6.068 -25.731 1.00 47.59 101 SER A CA 1
ATOM 788 C C . SER A 1 101 ? 29.495 -6.969 -24.727 1.00 47.59 101 SER A C 1
ATOM 790 O O . SER A 1 101 ? 29.944 -6.534 -23.675 1.00 47.59 101 SER A O 1
ATOM 792 N N . LEU A 1 102 ? 29.667 -8.221 -25.167 1.00 52.47 102 LEU A N 1
ATOM 793 C CA . LEU A 1 102 ? 30.697 -9.205 -24.809 1.00 52.47 102 LEU A CA 1
ATOM 794 C C . LEU A 1 102 ? 30.522 -10.086 -23.551 1.00 52.4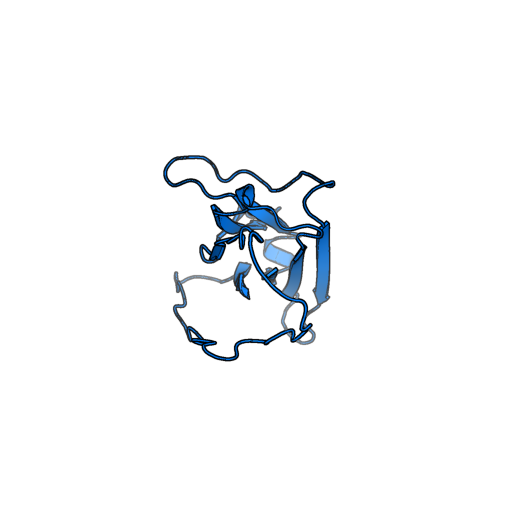7 102 LEU A C 1
ATOM 796 O O . LEU A 1 102 ? 30.790 -9.712 -22.419 1.00 52.47 102 LEU A O 1
ATOM 800 N N . ASN A 1 103 ? 30.250 -11.355 -23.881 1.00 48.25 103 ASN A N 1
ATOM 801 C CA . ASN A 1 103 ? 30.574 -12.602 -23.189 1.00 48.25 103 ASN A CA 1
ATOM 802 C C . ASN A 1 103 ? 29.892 -12.917 -21.854 1.00 48.25 103 ASN A C 1
ATOM 804 O O . ASN A 1 103 ? 30.349 -12.579 -20.768 1.00 48.25 103 ASN A O 1
ATOM 808 N N . ARG A 1 104 ? 28.873 -13.772 -22.002 1.00 52.12 104 ARG A N 1
ATOM 809 C CA . ARG A 1 104 ? 28.478 -14.858 -21.102 1.00 52.12 104 ARG A CA 1
ATOM 810 C C . ARG A 1 104 ? 29.553 -15.224 -20.069 1.00 52.12 104 ARG A C 1
ATOM 812 O O . ARG A 1 104 ? 30.516 -15.924 -20.369 1.00 52.12 104 ARG A O 1
ATOM 819 N N . SER A 1 105 ? 29.286 -14.840 -18.832 1.00 48.22 105 SER A N 1
ATOM 820 C CA . SER A 1 105 ? 29.571 -15.644 -17.652 1.00 48.22 105 SER A CA 1
ATOM 821 C C . SER A 1 105 ? 28.490 -15.299 -16.643 1.00 48.22 105 SER A C 1
ATOM 823 O O . SER A 1 105 ? 28.507 -14.223 -16.047 1.00 48.22 105 SER A O 1
ATOM 825 N N . ASP A 1 106 ? 27.504 -16.188 -16.533 1.00 53.50 106 ASP A N 1
ATOM 826 C CA . ASP A 1 106 ? 26.472 -16.133 -15.509 1.00 53.50 106 ASP A CA 1
ATOM 827 C C . ASP A 1 106 ? 27.145 -16.104 -14.134 1.00 53.50 106 ASP A C 1
ATOM 829 O O . ASP A 1 106 ? 27.629 -17.114 -13.618 1.00 53.50 106 ASP A O 1
ATOM 833 N N . ARG A 1 107 ? 27.181 -14.919 -13.535 1.00 45.09 107 ARG A N 1
ATOM 834 C CA . ARG A 1 107 ? 27.352 -14.740 -12.102 1.00 45.09 107 ARG A CA 1
ATOM 835 C C . ARG A 1 107 ? 26.287 -13.753 -11.668 1.00 45.09 107 ARG A C 1
ATOM 837 O O . ARG A 1 107 ? 26.464 -12.549 -11.817 1.00 45.09 107 ARG A O 1
ATOM 844 N N . CYS A 1 108 ? 25.183 -14.275 -11.137 1.00 49.28 108 CYS A N 1
ATOM 845 C CA . CYS A 1 108 ? 24.281 -13.505 -10.288 1.00 49.28 108 CYS A CA 1
ATOM 846 C C . CYS A 1 108 ? 25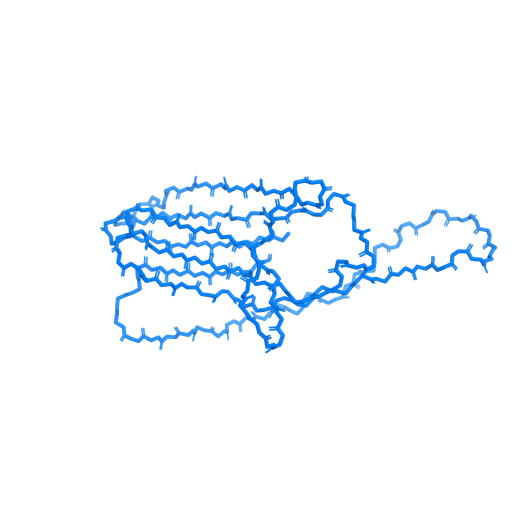.085 -13.030 -9.071 1.00 49.28 108 CYS A C 1
ATOM 848 O O . CYS A 1 108 ? 25.151 -13.708 -8.047 1.00 49.28 108 CYS A O 1
ATOM 850 N N . GLY A 1 109 ? 25.768 -11.898 -9.223 1.00 41.28 109 GLY A N 1
ATOM 851 C CA . GLY A 1 109 ? 26.329 -11.144 -8.120 1.00 41.28 109 GLY A CA 1
ATOM 852 C C . GLY A 1 109 ? 25.169 -10.515 -7.372 1.00 41.28 109 GLY A C 1
ATOM 853 O O . GLY A 1 109 ? 24.658 -9.479 -7.779 1.00 41.28 109 GLY A O 1
ATOM 854 N N . MET A 1 110 ? 24.718 -11.177 -6.310 1.00 49.50 110 MET A N 1
ATOM 855 C CA . MET A 1 110 ? 24.020 -10.487 -5.234 1.00 49.50 110 MET A CA 1
ATOM 856 C C . MET A 1 110 ? 25.030 -9.496 -4.661 1.00 49.50 110 MET A C 1
ATOM 858 O O . MET A 1 110 ? 25.995 -9.928 -4.034 1.00 49.50 110 MET A O 1
ATOM 862 N N . ASP A 1 111 ? 24.849 -8.208 -4.934 1.00 40.56 111 ASP A N 1
ATOM 863 C CA . ASP A 1 111 ? 25.577 -7.148 -4.242 1.00 40.56 111 ASP A CA 1
ATOM 864 C C . ASP A 1 111 ? 24.972 -7.046 -2.829 1.00 40.56 111 ASP A C 1
ATOM 866 O O . ASP A 1 111 ? 23.790 -6.706 -2.694 1.00 40.56 111 ASP A O 1
ATOM 870 N N . PRO A 1 112 ? 25.689 -7.447 -1.763 1.00 58.38 112 PRO A N 1
ATOM 871 C CA . PRO A 1 112 ? 25.252 -7.177 -0.405 1.00 58.38 112 PRO A CA 1
ATOM 872 C C . PRO A 1 112 ? 25.598 -5.717 -0.067 1.00 58.38 112 PRO A C 1
ATOM 874 O O . PRO A 1 112 ? 26.449 -5.123 -0.711 1.00 58.38 112 PRO A O 1
ATOM 877 N N . PHE A 1 113 ? 25.004 -5.163 0.992 1.00 45.28 113 PHE A N 1
ATOM 878 C CA . PHE A 1 113 ? 25.201 -3.788 1.504 1.00 45.28 113 PHE A CA 1
ATOM 879 C C . PHE A 1 113 ? 24.330 -2.738 0.773 1.00 45.28 113 PHE A C 1
ATOM 881 O O . PHE A 1 113 ? 24.466 -2.508 -0.414 1.00 45.28 113 PHE A O 1
ATOM 888 N N . LEU A 1 114 ? 23.376 -2.040 1.395 1.00 44.09 114 LEU A N 1
ATOM 889 C CA . LEU A 1 114 ? 23.237 -1.589 2.778 1.00 44.09 114 LEU A CA 1
ATOM 890 C C . LEU A 1 114 ? 21.754 -1.635 3.191 1.00 44.09 114 LEU A C 1
ATOM 892 O O . LEU A 1 114 ? 20.960 -0.795 2.773 1.00 44.09 114 LEU A O 1
ATOM 896 N N . LEU A 1 115 ? 21.384 -2.567 4.073 1.00 39.59 115 LEU A N 1
ATOM 897 C CA . LEU A 1 115 ? 20.186 -2.408 4.898 1.00 39.59 115 LEU A CA 1
ATOM 898 C C . LEU A 1 115 ? 20.494 -1.331 5.942 1.00 39.59 115 LEU A C 1
ATOM 900 O O . LEU A 1 115 ? 20.935 -1.626 7.051 1.00 39.59 115 LEU A O 1
ATOM 904 N N . ALA A 1 116 ? 20.303 -0.067 5.576 1.00 43.38 116 ALA A N 1
ATOM 905 C CA . ALA A 1 116 ? 20.139 0.980 6.568 1.00 43.38 116 ALA A CA 1
ATOM 906 C C . ALA A 1 116 ? 18.780 0.737 7.232 1.00 43.38 116 ALA A C 1
ATOM 908 O O . ALA A 1 116 ? 17.738 1.140 6.720 1.00 43.38 116 ALA A O 1
ATOM 909 N N . ILE A 1 117 ? 18.789 0.004 8.345 1.00 46.34 117 ILE A N 1
ATOM 910 C CA . ILE A 1 117 ? 17.622 -0.148 9.207 1.00 46.34 117 ILE A CA 1
ATOM 911 C C . ILE A 1 117 ? 17.323 1.254 9.741 1.00 46.34 117 ILE A C 1
ATOM 913 O O . ILE A 1 117 ? 18.001 1.744 10.644 1.00 46.34 117 ILE A O 1
ATOM 917 N N . SER A 1 118 ? 16.355 1.935 9.132 1.00 38.22 118 SER A N 1
ATOM 918 C CA . SER A 1 118 ? 15.852 3.200 9.651 1.00 38.22 118 SER A CA 1
ATOM 919 C C . SER A 1 118 ? 14.976 2.874 10.858 1.00 38.22 118 SER A C 1
ATOM 921 O O . SER A 1 118 ? 13.798 2.544 10.746 1.00 38.22 118 SER A O 1
ATOM 923 N N . ILE A 1 119 ? 15.620 2.847 12.023 1.00 53.88 119 ILE A N 1
ATOM 924 C CA . ILE A 1 119 ? 15.003 2.641 13.327 1.00 53.88 119 ILE A CA 1
ATOM 925 C C . ILE A 1 119 ? 14.360 3.973 13.761 1.00 53.88 119 ILE A C 1
ATOM 927 O O . ILE A 1 119 ? 15.062 4.939 14.040 1.00 53.88 119 ILE A O 1
ATOM 931 N N . PHE A 1 120 ? 13.023 3.961 13.819 1.00 49.69 120 PHE A N 1
ATOM 932 C CA . PHE A 1 120 ? 12.078 4.904 14.442 1.00 49.69 120 PHE A CA 1
ATOM 933 C C . PHE A 1 120 ? 12.025 6.369 13.965 1.00 49.69 120 PHE A C 1
ATOM 935 O O . PHE A 1 120 ? 12.852 7.194 14.338 1.00 49.69 120 PHE A O 1
ATOM 942 N N . THR A 1 121 ? 10.873 6.742 13.393 1.00 40.50 121 THR A N 1
ATOM 943 C CA . THR A 1 121 ? 10.113 7.912 13.867 1.00 40.50 121 THR A CA 1
ATOM 944 C C . THR A 1 121 ? 8.633 7.547 14.008 1.00 40.50 121 THR A C 1
ATOM 946 O O . THR A 1 121 ? 7.892 7.405 13.040 1.00 40.50 121 THR A O 1
ATOM 949 N N . MET A 1 122 ? 8.201 7.362 15.257 1.00 36.56 122 MET A N 1
ATOM 950 C CA . MET A 1 122 ? 6.788 7.341 15.623 1.00 36.56 122 MET A CA 1
ATOM 951 C C . MET A 1 122 ? 6.191 8.716 15.310 1.00 36.56 122 MET A C 1
ATOM 953 O O . MET A 1 122 ? 6.654 9.713 15.867 1.00 36.56 122 MET A O 1
ATOM 957 N N . LEU A 1 123 ? 5.138 8.793 14.495 1.00 38.38 123 LEU A N 1
ATOM 958 C CA . LEU A 1 123 ? 4.269 9.968 14.521 1.00 38.38 123 LEU A CA 1
ATOM 959 C C . LEU A 1 123 ? 3.293 9.791 15.693 1.00 38.38 123 LEU A C 1
ATOM 961 O O . LEU A 1 123 ? 2.174 9.311 15.531 1.00 38.38 123 LEU A O 1
ATOM 965 N N . GLN A 1 124 ? 3.766 10.114 16.902 1.00 43.53 124 GLN A N 1
ATOM 966 C CA . GLN A 1 124 ? 2.932 10.151 18.100 1.00 43.53 124 GLN A CA 1
ATOM 967 C C . GLN A 1 124 ? 2.031 11.387 18.057 1.00 43.53 124 GLN A C 1
ATOM 969 O O . GLN A 1 124 ? 2.435 12.473 18.466 1.00 43.53 124 GLN A O 1
ATOM 974 N N . ILE A 1 125 ? 0.798 11.218 17.588 1.00 39.47 125 ILE A N 1
ATOM 975 C CA . ILE A 1 125 ? -0.292 12.135 17.918 1.00 39.47 125 ILE A CA 1
ATOM 976 C C . ILE A 1 125 ? -1.031 11.504 19.103 1.00 39.47 125 ILE A C 1
ATOM 978 O O . ILE A 1 125 ? -1.606 10.426 18.982 1.00 39.47 125 ILE A O 1
ATOM 982 N N . HIS A 1 126 ? -0.913 12.132 20.276 1.00 33.16 126 HIS A N 1
ATOM 983 C CA . HIS A 1 126 ? -1.600 11.741 21.509 1.00 33.16 126 HIS A CA 1
ATOM 984 C C . HIS A 1 126 ? -3.120 11.829 21.310 1.00 33.16 126 HIS A C 1
ATOM 986 O O . HIS A 1 126 ? -3.656 12.928 21.228 1.00 33.16 126 HIS A O 1
ATOM 992 N N . ASP A 1 127 ? -3.773 10.678 21.136 1.00 38.69 127 ASP A N 1
ATOM 993 C CA . ASP A 1 127 ? -4.875 10.166 21.969 1.00 38.69 127 ASP A CA 1
ATOM 994 C C . ASP A 1 127 ? -5.540 8.978 21.239 1.00 38.69 127 ASP A C 1
ATOM 996 O O . ASP A 1 127 ? -6.174 9.138 20.202 1.00 38.69 127 ASP A O 1
ATOM 1000 N N . HIS A 1 128 ? -5.359 7.774 21.798 1.00 45.75 128 HIS A N 1
ATOM 1001 C CA . HIS A 1 128 ? -5.908 6.478 21.366 1.00 45.75 128 HIS A CA 1
ATOM 1002 C C . HIS A 1 128 ? -5.550 5.984 19.940 1.00 45.75 128 HIS A C 1
ATOM 1004 O O . HIS A 1 128 ? -6.240 6.241 18.954 1.00 45.75 128 HIS A O 1
ATOM 1010 N N . PHE A 1 129 ? -4.483 5.181 19.827 1.00 58.00 129 PHE A N 1
ATOM 1011 C CA . PHE A 1 129 ? -4.087 4.548 18.562 1.00 58.00 129 PHE A CA 1
ATOM 1012 C C . PHE A 1 129 ? -4.955 3.328 18.233 1.00 58.00 129 PHE A C 1
ATOM 1014 O O . PHE A 1 129 ? -4.706 2.226 18.709 1.00 58.00 129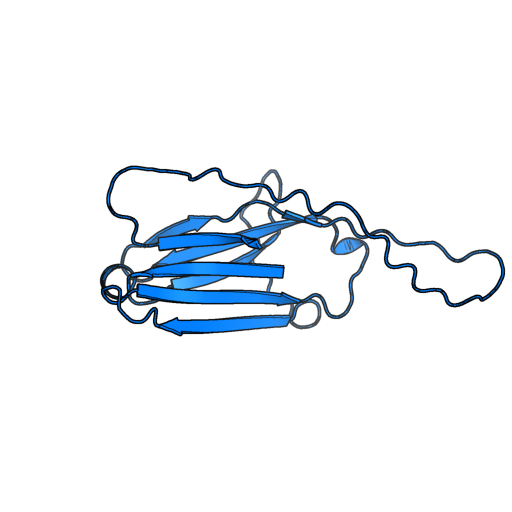 PHE A O 1
ATOM 1021 N N . PHE A 1 130 ? -5.950 3.532 17.372 1.00 71.62 130 PHE A N 1
ATOM 1022 C CA . PHE A 1 130 ? -6.823 2.471 16.854 1.00 71.62 130 PHE A CA 1
ATOM 1023 C C . PHE A 1 130 ? -6.389 1.911 15.493 1.00 71.62 130 PHE A C 1
ATOM 1025 O O . PHE A 1 130 ? -6.965 0.927 15.035 1.00 71.62 130 PHE A O 1
ATOM 1032 N N . LEU A 1 131 ? -5.418 2.554 14.833 1.00 76.69 131 LEU A N 1
ATOM 1033 C CA . LEU A 1 131 ? -4.850 2.155 13.544 1.00 76.69 131 LEU A CA 1
ATOM 1034 C C . LEU A 1 131 ? -3.382 2.594 13.467 1.00 76.69 131 LEU A C 1
ATOM 1036 O O . LEU A 1 131 ? -3.076 3.780 13.594 1.00 76.69 131 LEU A O 1
ATOM 1040 N N . VAL A 1 132 ? -2.490 1.648 13.207 1.00 80.88 132 VAL A N 1
ATOM 1041 C CA . VAL A 1 132 ? -1.051 1.842 13.014 1.00 80.88 132 VAL A CA 1
ATOM 1042 C C . VAL A 1 132 ? -0.668 1.236 11.669 1.00 80.88 132 VAL A C 1
ATOM 1044 O O . VAL A 1 132 ? -1.198 0.197 11.288 1.00 80.88 132 VAL A O 1
ATOM 1047 N N . LEU A 1 133 ? 0.234 1.886 10.931 1.00 81.75 133 LEU A N 1
ATOM 1048 C CA . LEU A 1 133 ? 0.654 1.446 9.601 1.00 81.75 133 LEU A CA 1
ATOM 1049 C C . LEU A 1 133 ? 2.174 1.518 9.465 1.00 81.75 133 LEU A C 1
ATOM 1051 O O . LEU A 1 133 ? 2.775 2.561 9.717 1.00 81.75 133 LEU A O 1
ATOM 1055 N N . GLN A 1 134 ? 2.787 0.419 9.040 1.00 80.12 134 GLN A N 1
ATOM 1056 C CA . GLN A 1 134 ? 4.228 0.278 8.869 1.00 80.12 134 GLN A CA 1
ATOM 1057 C C . GLN A 1 134 ? 4.555 -0.308 7.499 1.00 80.12 134 GLN A C 1
ATOM 1059 O O . GLN A 1 134 ? 3.810 -1.113 6.953 1.00 80.12 134 GLN A O 1
ATOM 1064 N N . VAL A 1 135 ? 5.691 0.095 6.939 1.00 72.56 135 VAL A N 1
ATOM 1065 C CA . VAL A 1 135 ? 6.166 -0.335 5.621 1.00 72.56 135 VAL A CA 1
ATOM 1066 C C . VAL A 1 135 ? 7.520 -1.019 5.795 1.00 72.56 135 VAL A C 1
ATOM 1068 O O . VAL A 1 135 ? 8.367 -0.495 6.519 1.00 72.56 135 VAL A O 1
ATOM 1071 N N . GLN A 1 136 ? 7.696 -2.186 5.167 1.00 73.75 136 GLN A N 1
ATOM 1072 C CA . GLN A 1 136 ? 8.856 -3.077 5.293 1.00 73.75 136 GLN A CA 1
ATOM 1073 C C . GLN A 1 136 ? 9.333 -3.579 3.922 1.00 73.75 136 GLN A C 1
ATOM 1075 O O . GLN A 1 136 ? 8.489 -3.959 3.065 1.00 73.75 136 GLN A O 1
#

Sequence (136 aa):
MKCTAEYEEQHCGNISLFWCLSETEGPCQPLNDPDRYSFRIDETKITGDGGFRQQDAFITFPHLRLNDTGFYQCKASCQHSKATAVGHLINITVTGHDGTSLNRSDRCGMDPFLLAISIFTMLQIHDHFFLVLQVQ

pLDDT: mean 78.33, std 19.3, range [33.16, 95.44]

InterPro domains:
  IPR007110 Immunoglobulin-like domain [PS50835] (1-84)
  IPR013783 Immunoglobulin-like fold [G3DSA:2.60.40.10] (1-99)
  IPR036179 Immunoglobulin-like domain superfamily [SSF48726] (28-96)

Secondary structure (DSSP, 8-state):
-EEEEEEEHHHHSSEEEEEEEEPTTS--EE---TTT-EEEEEEEE-TTSTTEEEEEEEEE-SS--GGG-EEEEEEEEETTT--EEEPPPEEE--------S------------------------SS---EEEEE-

Radius of gyration: 18.39 Å; chains: 1; bounding box: 47×33×50 Å

Foldseek 3Di:
DKKKKKFACVQQVDKDKFKFFDDPDDDTHTDDDVVFKDWDKDKDFDPPDRRMIMIMIDIDGPDDDQVVFGKMKMKMARPHNRDIDIEDIDGDGDDDDPPPDDDDDDDPPPDDDDPPPPPDDDPDDDDDDRMDMYDD